Protein AF-A0ABD3ZQG0-F1 (afdb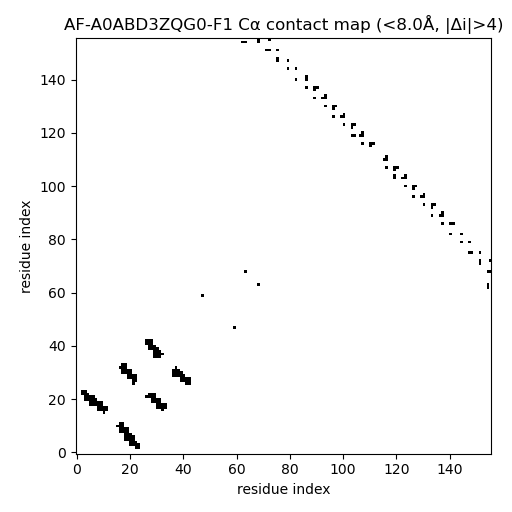_monomer)

Secondary structure (DSSP, 8-state):
----EEEEEEE-TTS-EEEEEEETTTTEEEEEETTEEEEEEEPPSP-----SS--TT-----S--HHHHHHHHHHHHHHHHHHHHHHHHHHHHHHHHHHHHHHHHHHHHH---HHHHHHHHHHHHHHHHHHHHHHHHHHHHHHHHHHHHHHHHTT-

Organism: NCBI:txid135461

Mean predicted aligned error: 15.78 Å

Solvent-accessible surface area (backbone atoms only — not comparable to full-atom values): 9116 Å² total; per-residue (Å²): 142,85,74,59,45,80,75,48,78,43,72,44,99,84,71,47,80,26,38,33,29,41,23,74,92,78,42,32,35,36,36,28,49,94,91,42,78,76,49,78,42,76,50,74,80,79,80,66,85,81,64,98,66,86,64,99,74,74,75,79,84,85,64,77,56,66,69,56,41,52,51,52,49,56,53,49,50,55,49,43,56,52,51,50,52,54,44,51,53,50,51,49,54,45,51,53,43,52,50,51,43,51,53,45,52,52,50,41,73,70,49,84,51,69,72,58,35,54,54,41,50,55,50,42,54,52,47,52,52,55,39,50,56,48,51,52,51,46,52,51,52,55,48,51,46,53,51,50,54,55,58,48,62,75,67,101

Structure (mmCIF, N/CA/C/O backbone):
data_AF-A0ABD3ZQG0-F1
#
_entry.id   AF-A0ABD3ZQG0-F1
#
loop_
_atom_site.group_PDB
_atom_site.id
_atom_site.type_symbol
_atom_site.label_atom_id
_atom_site.label_alt_id
_atom_site.label_comp_id
_atom_site.label_asym_id
_atom_site.label_entity_id
_atom_site.label_seq_id
_atom_site.pdbx_PDB_ins_code
_atom_site.Cartn_x
_atom_site.Cartn_y
_atom_site.Cartn_z
_atom_site.occupancy
_atom_site.B_iso_or_equiv
_atom_site.auth_seq_id
_atom_site.auth_comp_id
_atom_site.auth_asym_id
_atom_site.auth_atom_id
_atom_site.pdbx_PDB_model_num
ATOM 1 N N . MET A 1 1 ? -10.833 -13.344 -50.518 1.00 47.88 1 MET A N 1
ATOM 2 C CA . MET A 1 1 ? -10.038 -13.923 -49.415 1.00 47.88 1 MET A CA 1
ATOM 3 C C . MET A 1 1 ? -8.712 -14.372 -50.013 1.00 47.88 1 MET A C 1
ATOM 5 O O . MET A 1 1 ? -8.650 -15.437 -50.604 1.00 47.88 1 MET A O 1
ATOM 9 N N . GLN A 1 2 ? -7.705 -13.498 -50.002 1.00 52.72 2 GLN A N 1
ATOM 10 C CA . GLN A 1 2 ? -6.383 -13.767 -50.577 1.00 52.72 2 GLN A CA 1
ATOM 11 C C . GLN A 1 2 ? -5.440 -14.072 -49.416 1.00 52.72 2 GLN A C 1
ATOM 13 O O . GLN A 1 2 ? -5.363 -13.285 -48.477 1.00 52.72 2 GLN A O 1
ATOM 18 N N . THR A 1 3 ? -4.826 -15.252 -49.420 1.00 67.31 3 THR A N 1
ATOM 19 C CA . THR A 1 3 ? -4.147 -15.789 -48.233 1.00 67.31 3 THR A CA 1
ATOM 20 C C . THR A 1 3 ? -2.621 -15.825 -48.357 1.00 67.31 3 THR A C 1
ATOM 22 O O . THR A 1 3 ? -1.941 -15.919 -47.338 1.00 67.31 3 THR A O 1
ATOM 25 N N . ALA A 1 4 ? -2.070 -15.684 -49.567 1.00 71.38 4 ALA A N 1
ATOM 26 C CA . ALA A 1 4 ? -0.629 -15.640 -49.818 1.00 71.38 4 ALA A CA 1
ATOM 27 C C . ALA A 1 4 ? -0.218 -14.340 -50.534 1.00 71.38 4 ALA A C 1
ATOM 29 O O . ALA A 1 4 ? -0.904 -13.886 -51.454 1.00 71.38 4 ALA A O 1
ATOM 30 N N . PHE A 1 5 ? 0.900 -13.756 -50.104 1.00 79.44 5 PHE A N 1
ATOM 31 C CA . PHE A 1 5 ? 1.461 -12.503 -50.607 1.00 79.44 5 PHE A CA 1
ATOM 32 C C . PHE A 1 5 ? 2.524 -12.787 -51.659 1.00 79.44 5 PHE A C 1
ATOM 34 O O . PHE A 1 5 ? 3.370 -13.651 -51.460 1.00 79.44 5 PHE A O 1
ATOM 41 N N . TYR A 1 6 ? 2.490 -12.077 -52.780 1.00 80.94 6 TYR A N 1
ATOM 42 C CA . TYR A 1 6 ? 3.527 -12.200 -53.800 1.00 80.94 6 TYR A CA 1
ATOM 43 C C . TYR A 1 6 ? 4.841 -11.584 -53.302 1.00 80.94 6 TYR A C 1
ATOM 45 O O . TYR A 1 6 ? 4.836 -10.458 -52.813 1.00 80.94 6 TYR A O 1
ATOM 53 N N . VAL A 1 7 ? 5.943 -12.323 -53.428 1.00 78.31 7 VAL A N 1
ATOM 54 C CA . VAL A 1 7 ? 7.276 -11.926 -52.933 1.00 78.31 7 VAL A CA 1
ATOM 55 C C . VAL A 1 7 ? 8.194 -11.503 -54.075 1.00 78.31 7 VAL A C 1
ATOM 57 O O . VAL A 1 7 ? 9.040 -10.635 -53.894 1.00 78.31 7 VAL A O 1
ATOM 60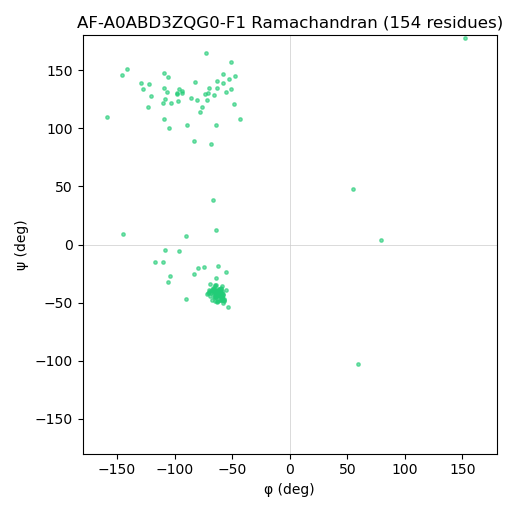 N N . GLY A 1 8 ? 8.040 -12.110 -55.255 1.00 79.38 8 GLY A N 1
ATOM 61 C CA . GLY A 1 8 ? 8.890 -11.833 -56.410 1.00 79.38 8 GLY A CA 1
ATOM 62 C C . GLY A 1 8 ? 9.016 -13.014 -57.367 1.00 79.38 8 GLY A C 1
ATOM 63 O O . GLY A 1 8 ? 8.477 -14.096 -57.122 1.00 79.38 8 GLY A O 1
ATOM 64 N N . ASP A 1 9 ? 9.750 -12.790 -58.455 1.00 80.81 9 ASP A N 1
ATOM 65 C CA . ASP A 1 9 ? 10.086 -13.817 -59.439 1.00 80.81 9 ASP A CA 1
ATOM 66 C C . ASP A 1 9 ? 11.448 -14.444 -59.092 1.00 80.81 9 ASP A C 1
ATOM 68 O O . ASP A 1 9 ? 12.437 -13.744 -58.875 1.00 80.81 9 ASP A O 1
ATOM 72 N N . LEU A 1 10 ? 11.504 -15.773 -59.060 1.00 71.94 10 LEU A N 1
ATOM 73 C CA . LEU A 1 10 ? 12.708 -16.584 -58.903 1.00 71.94 10 LEU A CA 1
ATOM 74 C C . LEU A 1 10 ? 13.008 -17.287 -60.226 1.00 71.94 10 LEU A C 1
ATOM 76 O O . LEU A 1 10 ? 12.121 -17.892 -60.833 1.00 71.94 10 LEU A O 1
ATOM 80 N N . ASN A 1 11 ? 14.267 -17.270 -60.654 1.00 71.75 11 ASN A N 1
ATOM 81 C CA . ASN A 1 11 ? 14.703 -18.119 -61.758 1.00 71.75 11 ASN A CA 1
ATOM 82 C C . ASN A 1 11 ? 14.966 -19.527 -61.220 1.00 71.75 11 ASN A C 1
ATOM 84 O O . ASN A 1 11 ? 15.747 -19.696 -60.285 1.00 71.75 11 ASN A O 1
ATOM 88 N N . ASN A 1 12 ? 14.315 -20.527 -61.804 1.00 68.00 12 ASN A N 1
ATOM 89 C CA . ASN A 1 12 ? 14.609 -21.924 -61.505 1.00 68.00 12 ASN A CA 1
ATOM 90 C C . ASN A 1 12 ? 15.964 -22.330 -62.125 1.00 68.00 12 ASN A C 1
ATOM 92 O O . ASN A 1 12 ? 16.452 -21.661 -63.037 1.00 68.00 12 ASN A O 1
ATOM 96 N N . GLU A 1 13 ? 16.538 -23.456 -61.695 1.00 64.38 13 GLU A N 1
ATOM 97 C CA . GLU A 1 13 ? 17.802 -24.016 -62.215 1.00 64.38 13 GLU A CA 1
ATOM 98 C C . GLU A 1 13 ? 17.774 -24.238 -63.741 1.00 64.38 13 GLU A C 1
ATOM 100 O O . GLU A 1 13 ? 18.803 -24.200 -64.407 1.00 64.38 13 GLU A O 1
ATOM 105 N N . TYR A 1 14 ? 16.572 -24.382 -64.308 1.00 64.88 14 TYR A N 1
ATOM 106 C CA . TYR A 1 14 ? 16.306 -24.531 -65.742 1.00 64.88 14 TYR A CA 1
ATOM 107 C C . TYR A 1 14 ? 16.072 -23.200 -66.489 1.00 64.88 14 TYR A C 1
ATOM 109 O O . TYR A 1 14 ? 15.672 -23.206 -67.649 1.00 64.88 14 TYR A O 1
ATOM 117 N N . GLY A 1 15 ? 16.269 -22.046 -65.839 1.00 61.12 15 GLY A N 1
ATOM 118 C CA . GLY A 1 15 ? 16.148 -20.715 -66.454 1.00 61.12 15 GLY A CA 1
ATOM 119 C C . GLY A 1 15 ? 14.717 -20.185 -66.626 1.00 61.12 15 GLY A C 1
ATOM 120 O O . GLY A 1 15 ? 14.529 -19.097 -67.169 1.00 61.12 15 GLY A O 1
ATOM 121 N N . HIS A 1 16 ? 13.700 -20.910 -66.153 1.00 71.19 16 HIS A N 1
ATOM 122 C CA . HIS A 1 16 ? 12.307 -20.456 -66.179 1.00 71.19 16 HIS A CA 1
ATOM 123 C C . HIS A 1 16 ? 11.983 -19.530 -65.000 1.00 71.19 16 HIS A C 1
ATOM 125 O O . HIS A 1 16 ? 12.405 -19.778 -63.868 1.00 71.19 16 HIS A O 1
ATOM 131 N N . ARG A 1 17 ? 11.198 -18.478 -65.266 1.00 70.44 17 ARG A N 1
ATOM 132 C CA . ARG A 1 17 ? 10.699 -17.555 -64.238 1.00 70.44 17 ARG A CA 1
ATOM 133 C C . ARG A 1 17 ? 9.534 -18.187 -63.486 1.00 70.44 17 ARG A C 1
ATOM 135 O O . ARG A 1 17 ? 8.466 -18.393 -64.052 1.00 70.44 17 ARG A O 1
ATOM 142 N N . THR A 1 18 ? 9.745 -18.447 -62.206 1.00 79.38 18 THR A N 1
ATOM 143 C CA . THR A 1 18 ? 8.737 -18.943 -61.266 1.00 79.38 18 THR A CA 1
ATOM 144 C C . THR A 1 18 ? 8.366 -17.844 -60.279 1.00 79.38 18 THR A C 1
ATOM 146 O O . THR A 1 18 ? 9.196 -17.012 -59.934 1.00 79.38 18 THR A O 1
ATOM 149 N N . LYS A 1 19 ? 7.120 -17.821 -59.814 1.00 82.25 19 LYS A N 1
ATOM 150 C CA . LYS A 1 19 ? 6.609 -16.809 -58.884 1.00 82.25 19 LYS A CA 1
ATOM 151 C C . LYS A 1 19 ? 6.649 -17.329 -57.457 1.00 82.25 19 LYS A C 1
ATOM 153 O O . LYS A 1 19 ? 6.133 -18.410 -57.186 1.00 82.25 19 LYS A O 1
ATOM 158 N N . ALA A 1 20 ? 7.197 -16.551 -56.533 1.00 81.38 20 ALA A N 1
ATOM 159 C CA . ALA A 1 20 ? 7.169 -16.858 -55.110 1.00 81.38 20 ALA A CA 1
ATOM 160 C C . ALA A 1 20 ? 5.977 -16.187 -54.420 1.00 81.38 20 ALA A C 1
ATOM 162 O O . ALA A 1 20 ? 5.755 -14.982 -54.561 1.00 81.38 20 ALA A O 1
ATOM 163 N N . PHE A 1 21 ? 5.247 -16.966 -53.626 1.00 80.38 21 PHE A N 1
ATOM 164 C CA . PHE A 1 21 ? 4.164 -16.491 -52.774 1.00 80.38 21 PHE A CA 1
ATOM 165 C C . PHE A 1 21 ? 4.352 -16.960 -51.332 1.00 80.38 21 PHE A C 1
ATOM 167 O O . PHE A 1 21 ? 4.587 -18.135 -51.075 1.00 80.38 21 PHE A O 1
ATOM 174 N N . ASP A 1 22 ? 4.174 -16.056 -50.381 1.00 80.81 22 ASP A N 1
ATOM 175 C CA . ASP A 1 22 ? 4.391 -16.278 -48.959 1.00 80.81 22 ASP A CA 1
ATOM 176 C C . ASP A 1 22 ? 3.058 -16.284 -48.208 1.00 80.81 22 ASP A C 1
ATOM 178 O O . ASP A 1 22 ? 2.298 -15.316 -48.230 1.00 80.81 22 ASP A O 1
ATOM 182 N N . HIS A 1 23 ? 2.755 -17.386 -47.520 1.00 81.38 23 HIS A N 1
ATOM 183 C CA . HIS A 1 23 ? 1.544 -17.520 -46.714 1.00 81.38 23 HIS A CA 1
ATOM 184 C C . HIS A 1 23 ? 1.885 -17.414 -45.222 1.00 81.38 23 HIS A C 1
ATOM 186 O O . HIS A 1 23 ? 2.327 -18.374 -44.584 1.00 81.38 23 HIS A O 1
ATOM 192 N N . ILE A 1 24 ? 1.647 -16.228 -44.656 1.00 75.00 24 ILE A N 1
ATOM 193 C CA . ILE A 1 24 ? 2.078 -15.849 -43.299 1.00 75.00 24 ILE A CA 1
ATOM 194 C C . ILE A 1 24 ? 1.469 -16.768 -42.229 1.00 75.00 24 ILE A C 1
ATOM 196 O O . ILE A 1 24 ? 2.163 -17.205 -41.314 1.00 75.00 24 ILE A O 1
ATOM 200 N N . LYS A 1 25 ? 0.183 -17.126 -42.358 1.00 75.50 25 LYS A N 1
ATOM 201 C CA . LYS A 1 25 ? -0.536 -17.908 -41.335 1.00 75.50 25 LYS A CA 1
ATOM 202 C C . LYS A 1 25 ? -0.044 -19.356 -41.220 1.00 75.50 25 LYS A C 1
ATOM 204 O O . LYS A 1 25 ? -0.049 -19.910 -40.128 1.00 75.50 25 LYS A O 1
ATOM 209 N N . SER A 1 26 ? 0.373 -19.965 -42.329 1.00 73.88 26 SER A N 1
ATOM 210 C CA . SER A 1 26 ? 0.924 -21.334 -42.344 1.00 73.88 26 SER A CA 1
ATOM 211 C C . SER A 1 26 ? 2.449 -21.355 -42.295 1.00 73.88 26 SER A C 1
ATOM 213 O O . SER A 1 26 ? 3.020 -22.433 -42.169 1.00 73.88 26 SER A O 1
ATOM 215 N N . ARG A 1 27 ? 3.103 -20.186 -42.368 1.00 72.25 27 ARG A N 1
ATOM 216 C CA . ARG A 1 27 ? 4.564 -20.033 -42.398 1.00 72.25 27 ARG A CA 1
ATOM 217 C C . ARG A 1 27 ? 5.195 -20.857 -43.524 1.00 72.25 27 ARG A C 1
ATOM 219 O O . ARG A 1 27 ? 6.155 -21.596 -43.312 1.00 72.25 27 ARG A O 1
ATOM 226 N N . THR A 1 28 ? 4.630 -20.754 -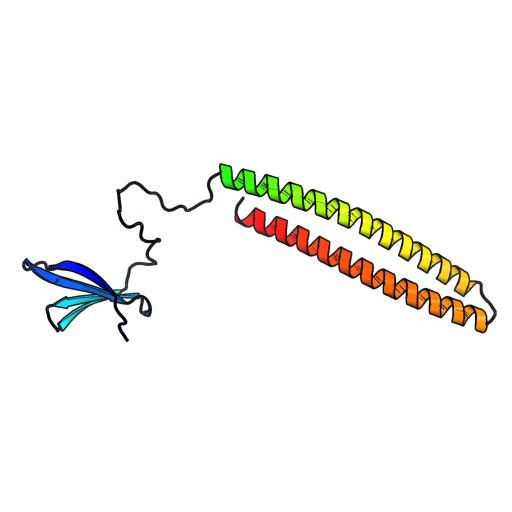44.726 1.00 78.50 28 THR A N 1
ATOM 227 C CA . THR A 1 28 ? 5.097 -21.494 -45.908 1.00 78.50 28 THR A CA 1
ATOM 228 C C . THR A 1 28 ? 5.314 -20.571 -47.097 1.00 78.50 28 THR A C 1
ATOM 230 O O . THR A 1 28 ? 4.473 -19.713 -47.371 1.00 78.50 28 THR A O 1
ATOM 233 N N . ARG A 1 29 ? 6.401 -20.808 -47.834 1.00 81.88 29 ARG A N 1
ATOM 234 C CA . ARG A 1 29 ? 6.679 -20.210 -49.142 1.00 81.88 29 ARG A CA 1
ATOM 235 C C . ARG A 1 29 ? 6.289 -21.187 -50.245 1.00 81.88 29 ARG A C 1
ATOM 237 O O . ARG A 1 29 ? 6.685 -22.349 -50.214 1.00 81.88 29 ARG A O 1
ATOM 244 N N . LEU A 1 30 ? 5.522 -20.70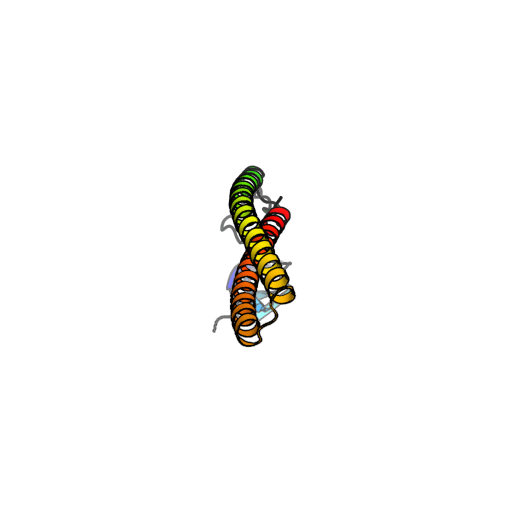7 -51.210 1.00 83.31 30 LEU A N 1
ATOM 245 C CA . LEU A 1 30 ? 5.025 -21.430 -52.372 1.00 83.31 30 LEU A CA 1
ATOM 246 C C . LEU A 1 30 ? 5.766 -20.924 -53.609 1.00 83.31 30 LEU A C 1
ATOM 248 O O . LEU A 1 30 ? 5.744 -19.726 -53.886 1.00 83.31 30 LEU A O 1
ATOM 252 N N . ILE A 1 31 ? 6.389 -21.821 -54.367 1.00 82.69 31 ILE A N 1
ATOM 253 C CA . ILE A 1 31 ? 6.898 -21.516 -55.706 1.00 82.69 31 ILE A CA 1
ATOM 254 C C . ILE A 1 31 ? 5.857 -21.985 -56.713 1.00 82.69 31 ILE A C 1
ATOM 256 O O . ILE A 1 31 ? 5.452 -23.147 -56.709 1.00 82.69 31 ILE A O 1
ATOM 260 N N . VAL A 1 32 ? 5.403 -21.070 -57.559 1.00 81.12 32 VAL A N 1
ATOM 261 C CA . VAL A 1 32 ? 4.320 -21.280 -58.517 1.00 81.12 32 VAL A CA 1
ATOM 262 C C . VAL A 1 32 ? 4.844 -21.041 -59.926 1.00 81.12 32 VAL A C 1
ATOM 264 O O . VAL A 1 32 ? 5.402 -19.986 -60.218 1.00 81.12 32 VAL A O 1
ATOM 267 N N . ASP A 1 33 ? 4.626 -22.006 -60.809 1.00 77.88 33 ASP A N 1
ATOM 268 C CA . ASP A 1 33 ? 4.877 -21.879 -62.241 1.00 77.88 33 ASP A CA 1
ATOM 269 C C . ASP A 1 33 ? 3.531 -21.817 -62.977 1.00 77.88 33 ASP A C 1
ATOM 271 O O . ASP A 1 33 ? 2.755 -22.780 -63.011 1.00 77.88 33 ASP A O 1
ATOM 275 N N . GLY A 1 34 ? 3.192 -20.628 -63.480 1.00 74.25 34 GLY A N 1
ATOM 276 C CA . GLY A 1 34 ? 1.882 -20.334 -64.061 1.00 74.25 34 GLY A CA 1
ATOM 277 C C . GLY A 1 34 ? 0.730 -20.548 -63.071 1.00 74.25 34 GLY A C 1
ATOM 278 O O . GLY A 1 34 ? 0.470 -19.700 -62.220 1.00 74.25 34 GLY A O 1
ATOM 279 N N . ILE A 1 35 ? 0.019 -21.671 -63.217 1.00 73.44 35 ILE A N 1
ATOM 280 C CA . ILE A 1 35 ? -1.164 -22.054 -62.414 1.00 73.44 35 ILE A CA 1
ATOM 281 C C . ILE A 1 35 ? -0.830 -23.215 -61.449 1.00 73.44 35 ILE A C 1
ATOM 283 O O . ILE A 1 35 ? -1.661 -23.623 -60.641 1.00 73.44 35 ILE A O 1
ATOM 287 N N . ARG A 1 36 ? 0.387 -23.776 -61.508 1.00 72.88 36 ARG A N 1
ATOM 288 C CA . ARG A 1 36 ? 0.782 -24.958 -60.727 1.00 72.88 36 ARG A CA 1
ATOM 289 C C . ARG A 1 36 ? 1.721 -24.573 -59.589 1.00 72.88 36 ARG A C 1
ATOM 291 O O . ARG A 1 36 ? 2.717 -23.894 -59.810 1.00 72.88 36 ARG A O 1
ATOM 298 N N . VAL A 1 37 ? 1.433 -25.048 -58.379 1.00 73.94 37 VAL A N 1
ATOM 299 C CA . VAL A 1 37 ? 2.381 -24.985 -57.255 1.00 73.94 37 VAL A CA 1
ATOM 300 C C . VAL A 1 37 ? 3.434 -26.070 -57.475 1.00 73.94 37 VAL A C 1
ATOM 302 O O . VAL A 1 37 ? 3.092 -27.248 -57.543 1.00 73.94 37 VAL A O 1
ATOM 305 N N . VAL A 1 38 ? 4.695 -25.670 -57.624 1.00 70.69 38 VAL A N 1
ATOM 306 C CA . VAL A 1 38 ? 5.822 -26.560 -57.942 1.00 70.69 38 VAL A CA 1
ATOM 307 C C . VAL A 1 38 ? 6.470 -27.081 -56.665 1.00 70.69 38 VAL A C 1
ATOM 309 O O . VAL A 1 38 ? 6.690 -28.281 -56.529 1.00 70.69 38 VAL A O 1
ATOM 312 N N . THR A 1 39 ? 6.736 -26.196 -55.706 1.00 71.44 39 THR A N 1
ATOM 313 C CA . THR A 1 39 ? 7.390 -26.551 -54.441 1.00 71.44 39 THR A CA 1
ATOM 314 C C . THR A 1 39 ? 6.865 -25.707 -53.285 1.00 71.44 39 THR A C 1
ATOM 316 O O . THR A 1 39 ? 6.513 -24.537 -53.447 1.00 71.44 39 THR A O 1
ATOM 319 N N . VAL A 1 40 ? 6.800 -26.319 -52.098 1.00 76.62 40 VAL A N 1
ATOM 320 C CA . VAL A 1 40 ? 6.386 -25.671 -50.848 1.00 76.62 40 VAL A CA 1
ATOM 321 C C . VAL A 1 40 ? 7.505 -25.818 -49.830 1.00 76.62 40 VAL A C 1
ATOM 323 O O . VAL A 1 40 ? 7.848 -26.932 -49.439 1.00 76.62 40 VAL A O 1
ATOM 326 N N . TYR A 1 41 ? 8.055 -24.695 -49.384 1.00 74.69 41 TYR A N 1
ATOM 327 C CA . TYR A 1 41 ? 9.076 -24.650 -48.345 1.00 74.69 41 TYR A CA 1
ATOM 328 C C . TYR A 1 41 ? 8.470 -24.146 -47.040 1.00 74.69 41 TYR A C 1
ATOM 330 O O . TYR A 1 41 ? 7.628 -23.243 -47.031 1.00 74.69 41 TYR A O 1
ATOM 338 N N . LYS A 1 42 ? 8.931 -24.694 -45.914 1.00 72.12 42 LYS A N 1
ATOM 339 C CA . LYS A 1 42 ? 8.715 -24.054 -44.615 1.00 72.12 42 LYS A CA 1
ATOM 340 C C . LYS A 1 42 ? 9.490 -22.735 -44.623 1.00 72.12 42 LYS A C 1
ATOM 342 O O . LYS A 1 42 ? 10.665 -22.724 -44.984 1.00 72.12 42 LYS A O 1
ATOM 347 N N . MET A 1 43 ? 8.834 -21.631 -44.274 1.00 67.12 43 MET A N 1
ATOM 348 C CA . MET A 1 43 ? 9.531 -20.359 -44.089 1.00 67.12 43 MET A CA 1
ATOM 349 C C . MET A 1 43 ? 10.603 -20.532 -43.013 1.00 67.12 43 MET A C 1
ATOM 351 O O . MET A 1 43 ? 10.350 -21.182 -41.996 1.00 67.12 43 MET A O 1
ATOM 355 N N . ALA A 1 44 ? 11.780 -19.949 -43.238 1.00 59.59 44 ALA A N 1
ATOM 356 C CA . ALA A 1 44 ? 12.760 -19.785 -42.173 1.00 59.59 44 ALA A CA 1
ATOM 357 C C . ALA A 1 44 ? 12.131 -18.964 -41.026 1.00 59.59 44 ALA A C 1
ATOM 359 O O . ALA A 1 44 ? 11.250 -18.132 -41.270 1.00 59.59 44 ALA A O 1
ATOM 360 N N . ASP A 1 45 ? 12.528 -19.262 -39.787 1.00 52.78 45 ASP A N 1
ATOM 361 C CA . ASP A 1 45 ? 12.023 -18.646 -38.550 1.00 52.78 45 ASP A CA 1
ATOM 362 C C . ASP A 1 45 ? 12.049 -17.099 -38.590 1.00 52.78 45 ASP A C 1
ATOM 364 O O . ASP A 1 45 ? 12.736 -16.513 -39.425 1.00 52.78 45 ASP A O 1
ATOM 368 N N . PRO A 1 46 ? 11.210 -16.437 -37.763 1.00 52.12 46 PRO A N 1
ATOM 369 C CA . PRO A 1 46 ? 10.371 -15.312 -38.166 1.00 52.12 46 PRO A CA 1
ATOM 370 C C . PRO A 1 46 ? 11.138 -14.205 -38.887 1.00 52.12 46 PRO A C 1
ATOM 372 O O . PRO A 1 46 ? 12.170 -13.744 -38.406 1.00 52.12 46 PRO A O 1
ATOM 375 N N . LEU A 1 47 ? 10.549 -13.744 -39.996 1.00 50.81 47 LEU A N 1
ATOM 376 C CA . LEU A 1 47 ? 10.914 -12.511 -40.686 1.00 50.81 47 LEU A CA 1
ATOM 377 C C . LEU A 1 47 ? 11.141 -11.412 -39.641 1.00 50.81 47 LEU A C 1
ATOM 379 O O . LEU A 1 47 ? 10.191 -10.939 -39.012 1.00 50.81 47 LEU A O 1
ATOM 383 N N . ALA A 1 48 ? 12.408 -11.035 -39.454 1.00 50.25 48 ALA A N 1
ATOM 384 C CA . ALA A 1 48 ? 12.756 -9.748 -38.878 1.00 50.25 48 ALA A CA 1
ATOM 385 C C . ALA A 1 48 ? 11.924 -8.671 -39.600 1.00 50.25 48 ALA A C 1
ATOM 387 O O . ALA A 1 48 ? 11.626 -8.853 -40.787 1.00 50.25 48 ALA A O 1
ATOM 388 N N . PRO A 1 49 ? 11.488 -7.603 -38.905 1.00 46.66 49 PRO A N 1
ATOM 389 C CA . PRO A 1 49 ? 10.687 -6.556 -39.526 1.00 46.66 49 PRO A CA 1
ATOM 390 C C . PRO A 1 49 ? 11.363 -6.128 -40.829 1.00 46.66 49 PRO A C 1
ATOM 392 O O . PRO A 1 49 ? 12.543 -5.789 -40.840 1.00 46.66 49 PRO A O 1
ATOM 395 N N . VAL A 1 50 ? 10.623 -6.268 -41.928 1.00 44.78 50 VAL A N 1
ATOM 396 C CA . VAL A 1 50 ? 11.094 -5.966 -43.276 1.00 44.78 50 VAL A CA 1
ATOM 397 C C . VAL A 1 50 ? 11.381 -4.469 -43.319 1.00 44.78 50 VAL A C 1
ATOM 399 O O . VAL A 1 50 ? 10.458 -3.661 -43.361 1.00 44.78 50 VAL A O 1
ATOM 402 N N . GLU A 1 51 ? 12.658 -4.096 -43.252 1.00 44.19 51 GLU A N 1
ATOM 403 C CA . GLU A 1 51 ? 13.105 -2.816 -43.787 1.00 44.19 51 GLU A CA 1
ATOM 404 C C . GLU A 1 51 ? 13.060 -2.935 -45.315 1.00 44.19 51 GLU A C 1
ATOM 406 O O . GLU A 1 51 ? 13.658 -3.846 -45.889 1.00 44.19 51 GLU A O 1
ATOM 411 N N . ASP A 1 52 ? 12.344 -2.025 -45.977 1.00 44.25 52 ASP A N 1
ATOM 412 C CA . ASP A 1 52 ? 12.101 -2.006 -47.429 1.00 44.25 52 ASP A CA 1
ATOM 413 C C . ASP A 1 52 ? 13.370 -1.808 -48.298 1.00 44.25 52 ASP A C 1
ATOM 415 O O . ASP A 1 52 ? 13.260 -1.568 -49.496 1.00 44.25 52 ASP A O 1
ATOM 419 N N . ASN A 1 53 ? 14.583 -1.927 -47.743 1.00 45.16 53 ASN A N 1
ATOM 420 C CA . ASN A 1 53 ? 15.852 -1.990 -48.479 1.00 45.16 53 ASN A CA 1
ATOM 421 C C . ASN A 1 53 ? 16.955 -2.644 -47.619 1.00 45.16 53 ASN A C 1
ATOM 423 O O . ASN A 1 53 ? 17.451 -2.005 -46.690 1.00 45.16 53 ASN A O 1
ATOM 427 N N . PRO A 1 54 ? 17.417 -3.873 -47.921 1.00 43.81 54 PRO A N 1
ATOM 428 C CA . PRO A 1 54 ? 18.503 -4.495 -47.181 1.00 43.81 54 PRO A CA 1
ATOM 429 C C . PRO A 1 54 ? 19.846 -4.004 -47.733 1.00 43.81 54 PRO A C 1
ATOM 431 O O . PRO A 1 54 ? 20.440 -4.618 -48.618 1.00 43.81 54 PRO A O 1
ATOM 434 N N . THR A 1 55 ? 20.367 -2.899 -47.205 1.00 43.53 55 THR A N 1
ATOM 435 C CA . THR A 1 55 ? 21.824 -2.709 -47.188 1.00 43.53 55 THR A C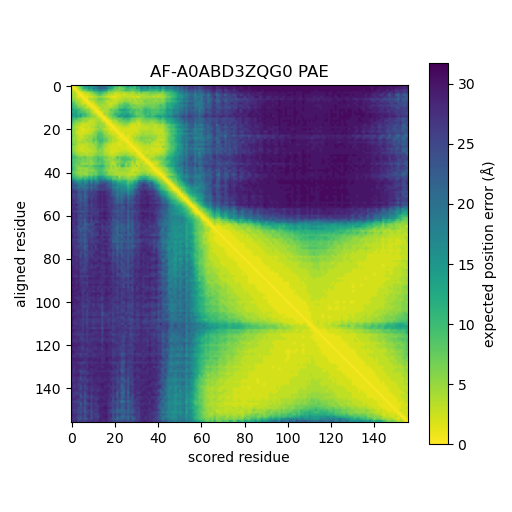A 1
ATOM 436 C C . THR A 1 55 ? 22.404 -3.633 -46.121 1.00 43.53 55 THR A C 1
ATOM 438 O O . THR A 1 55 ? 21.915 -3.667 -44.997 1.00 43.53 55 THR A O 1
ATOM 441 N N . ALA A 1 56 ? 23.421 -4.415 -46.486 1.00 48.62 56 ALA A N 1
ATOM 442 C CA . ALA A 1 56 ? 24.007 -5.524 -45.726 1.00 48.62 56 ALA A CA 1
ATOM 443 C C . ALA A 1 56 ? 24.744 -5.130 -44.420 1.00 48.62 56 ALA A C 1
ATOM 445 O O . ALA A 1 56 ? 25.786 -5.695 -44.097 1.00 48.62 56 ALA A O 1
ATOM 446 N N . SER A 1 57 ? 24.239 -4.158 -43.664 1.00 45.81 57 SER A N 1
ATOM 447 C CA . SER A 1 57 ? 24.911 -3.616 -42.483 1.00 45.81 57 SER A CA 1
ATOM 448 C C . SER A 1 57 ? 23.985 -3.201 -41.341 1.00 45.81 57 SER A C 1
ATOM 450 O O . SER A 1 57 ? 24.483 -2.588 -40.402 1.00 45.81 57 SER A O 1
ATOM 452 N N . THR A 1 58 ? 22.680 -3.496 -41.371 1.00 51.00 58 THR A N 1
ATOM 453 C CA . THR A 1 58 ? 21.810 -3.206 -40.218 1.00 51.00 58 THR A CA 1
ATOM 454 C C . THR A 1 58 ? 21.816 -4.408 -39.264 1.00 51.00 58 THR A C 1
ATOM 456 O O . THR A 1 58 ? 21.193 -5.428 -39.572 1.00 51.00 58 THR A O 1
ATOM 459 N N . PRO A 1 59 ? 22.546 -4.366 -38.130 1.00 54.88 59 PRO A N 1
ATOM 460 C CA . PRO A 1 59 ? 22.469 -5.433 -37.146 1.00 54.88 59 PRO A CA 1
ATOM 461 C C . PRO A 1 59 ? 21.041 -5.490 -36.582 1.00 54.88 59 PRO A C 1
ATOM 463 O O . PRO A 1 59 ? 20.437 -4.439 -36.348 1.00 54.88 59 PRO A O 1
ATOM 466 N N . PRO A 1 60 ? 20.480 -6.690 -36.344 1.00 54.75 60 PRO A N 1
ATOM 467 C CA . PRO A 1 60 ? 19.229 -6.802 -35.608 1.00 54.75 60 PRO A CA 1
ATOM 468 C C . PRO A 1 60 ? 19.400 -6.097 -34.261 1.00 54.75 60 PRO A C 1
ATOM 470 O O . PRO A 1 60 ? 20.394 -6.320 -33.569 1.00 54.75 60 PRO A O 1
ATOM 473 N N . ILE A 1 61 ? 18.450 -5.237 -33.891 1.00 57.28 61 ILE A N 1
ATOM 474 C CA . ILE A 1 61 ? 18.430 -4.598 -32.572 1.00 57.28 61 ILE A CA 1
ATOM 475 C C . ILE A 1 61 ? 18.130 -5.700 -31.548 1.00 57.28 61 ILE A C 1
ATOM 477 O O . ILE A 1 61 ? 16.977 -5.975 -31.229 1.00 57.28 61 ILE A O 1
ATOM 481 N N . THR A 1 62 ? 19.166 -6.396 -31.085 1.00 61.88 62 THR A N 1
ATOM 482 C CA . THR A 1 62 ? 19.056 -7.435 -30.054 1.00 61.88 62 THR A CA 1
ATOM 483 C C . THR A 1 62 ? 18.964 -6.834 -28.656 1.00 61.88 62 THR A C 1
ATOM 485 O O . THR A 1 62 ? 18.464 -7.488 -27.747 1.00 61.88 62 THR A O 1
ATOM 488 N N . GLU A 1 63 ? 19.400 -5.583 -28.487 1.00 68.06 63 GLU A N 1
ATOM 489 C CA . GLU A 1 63 ? 19.381 -4.865 -27.216 1.00 68.06 63 GLU A CA 1
ATOM 490 C C . GLU A 1 63 ? 19.011 -3.391 -27.385 1.00 68.06 63 GLU A C 1
ATOM 492 O O . GLU A 1 63 ? 19.296 -2.764 -28.407 1.00 68.06 63 GLU A O 1
ATOM 497 N N . LEU A 1 64 ? 18.394 -2.824 -26.344 1.00 76.00 64 LEU A N 1
ATOM 498 C CA . LEU A 1 64 ? 18.123 -1.393 -26.274 1.00 76.00 64 LEU A CA 1
ATOM 499 C C . LEU A 1 64 ? 19.456 -0.611 -26.257 1.00 76.00 64 LEU A C 1
ATOM 501 O O . LEU A 1 64 ? 20.336 -0.965 -25.470 1.00 76.00 64 LEU A O 1
ATOM 505 N N . PRO A 1 65 ? 19.603 0.474 -27.040 1.00 85.06 65 PRO A N 1
ATOM 506 C CA . PRO A 1 65 ? 20.758 1.363 -26.952 1.00 85.06 65 PRO A CA 1
ATOM 507 C C . PRO A 1 65 ? 21.011 1.855 -25.521 1.00 85.06 65 PRO A C 1
ATOM 509 O O . PRO A 1 65 ? 20.067 2.189 -24.797 1.00 85.06 65 PRO A O 1
ATOM 512 N N . ASP A 1 66 ? 22.282 1.969 -25.131 1.00 84.06 66 ASP A N 1
ATOM 513 C CA . ASP A 1 66 ? 22.672 2.368 -23.771 1.00 84.06 66 ASP A CA 1
ATOM 514 C C . ASP A 1 66 ? 22.116 3.741 -23.373 1.00 84.06 66 ASP A C 1
ATOM 516 O O . ASP A 1 66 ? 21.681 3.941 -22.237 1.00 84.06 66 ASP A O 1
ATOM 520 N N . GLU A 1 67 ? 22.030 4.679 -24.318 1.00 85.50 67 GLU A N 1
ATOM 521 C CA . GLU A 1 67 ? 21.394 5.980 -24.096 1.00 85.50 67 GLU A CA 1
ATOM 522 C C . GLU A 1 67 ? 19.935 5.822 -23.645 1.00 85.50 67 GLU A C 1
ATOM 524 O O . GLU A 1 67 ? 19.516 6.436 -22.662 1.00 85.50 67 GLU A O 1
ATOM 529 N N . LEU A 1 68 ? 19.174 4.926 -24.280 1.00 86.12 68 LEU A N 1
ATOM 530 C CA . LEU A 1 68 ? 17.790 4.653 -23.901 1.00 86.12 68 LEU A CA 1
ATOM 531 C C . LEU A 1 68 ? 17.703 3.917 -22.561 1.00 86.12 68 LEU A C 1
ATOM 533 O O . LEU A 1 68 ? 16.864 4.288 -21.739 1.00 86.12 68 LEU A O 1
ATOM 537 N N . LYS A 1 69 ? 18.599 2.959 -22.283 1.00 86.88 69 LYS A N 1
ATOM 538 C CA . LYS A 1 69 ? 18.685 2.295 -20.966 1.00 86.88 69 LYS A CA 1
ATOM 539 C C . LYS A 1 69 ? 18.925 3.318 -19.847 1.00 86.88 69 LYS A C 1
ATOM 541 O O . LYS A 1 69 ? 18.277 3.264 -18.799 1.00 86.88 69 LYS A O 1
ATOM 546 N N . THR A 1 70 ? 19.812 4.295 -20.062 1.00 87.94 70 THR A N 1
ATOM 547 C CA . THR A 1 70 ? 20.093 5.342 -19.061 1.00 87.94 70 THR A CA 1
ATOM 548 C C . THR A 1 70 ? 18.925 6.306 -18.865 1.00 87.94 70 THR A C 1
ATOM 550 O O . THR A 1 70 ? 18.629 6.680 -17.728 1.00 87.94 70 THR A O 1
ATOM 553 N N . VAL A 1 71 ? 18.228 6.697 -19.936 1.00 89.88 71 VAL A N 1
ATOM 554 C CA . VAL A 1 71 ? 17.026 7.538 -19.838 1.00 89.88 71 VAL A CA 1
ATOM 555 C C . VAL A 1 71 ? 15.917 6.801 -19.089 1.00 89.88 71 VAL A C 1
ATOM 557 O O . VAL A 1 71 ? 15.280 7.392 -18.213 1.00 89.88 71 VAL A O 1
ATOM 560 N N . LEU A 1 72 ? 15.728 5.512 -19.385 1.00 89.25 72 LEU A N 1
ATOM 561 C CA . LEU A 1 72 ? 14.733 4.655 -18.747 1.00 89.25 72 LEU A CA 1
ATOM 562 C C . LEU A 1 72 ? 14.995 4.552 -17.237 1.00 89.25 72 LEU A C 1
ATOM 564 O O . LEU A 1 72 ? 14.089 4.856 -16.461 1.00 89.25 72 LEU A O 1
ATOM 568 N N . LYS A 1 73 ? 16.246 4.289 -16.827 1.00 91.00 73 LYS A N 1
ATOM 569 C CA . LYS A 1 73 ? 16.687 4.339 -15.417 1.00 91.00 73 LYS A CA 1
ATOM 570 C C . LYS A 1 73 ? 16.372 5.672 -14.741 1.00 91.00 73 LYS A C 1
ATOM 572 O O . LYS A 1 73 ? 15.715 5.721 -13.709 1.00 91.00 73 LYS A O 1
ATOM 577 N N . ARG A 1 74 ? 16.794 6.793 -15.332 1.00 91.94 74 ARG A N 1
ATOM 578 C CA . ARG A 1 74 ? 16.594 8.118 -14.713 1.00 91.94 74 ARG A CA 1
ATOM 579 C C . ARG A 1 74 ? 15.114 8.440 -14.511 1.00 91.94 74 ARG A C 1
ATOM 581 O O . ARG A 1 74 ? 14.735 9.031 -13.500 1.00 91.94 74 ARG A O 1
ATOM 588 N N . LYS A 1 75 ? 14.270 8.082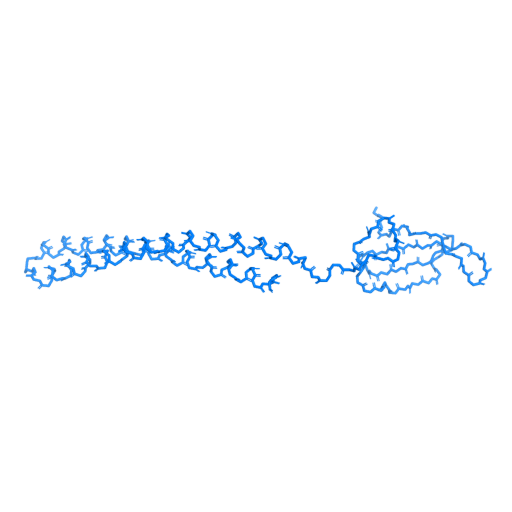 -15.483 1.00 92.81 75 LYS A N 1
ATOM 589 C CA . LYS A 1 75 ? 12.821 8.301 -15.402 1.00 92.81 75 LYS A CA 1
ATOM 590 C C . LYS A 1 75 ? 12.169 7.376 -14.379 1.00 92.81 75 LYS A C 1
ATOM 592 O O . LYS A 1 75 ? 11.325 7.854 -13.621 1.00 92.81 75 LYS A O 1
ATOM 597 N N . SER A 1 76 ? 12.568 6.105 -14.320 1.00 92.19 76 SER A N 1
ATOM 598 C CA . SER A 1 76 ? 12.063 5.185 -13.302 1.00 92.19 76 SER A CA 1
ATOM 599 C C . SER A 1 76 ? 12.458 5.620 -11.901 1.00 92.19 76 SER A C 1
ATOM 601 O O . SER A 1 76 ? 11.593 5.679 -11.035 1.00 92.19 76 SER A O 1
ATOM 603 N N . ASP A 1 77 ? 13.709 6.026 -11.691 1.00 92.94 77 ASP A N 1
ATOM 604 C CA . ASP A 1 77 ? 14.198 6.469 -10.383 1.00 92.94 77 ASP A CA 1
ATOM 605 C C . ASP A 1 77 ? 13.418 7.693 -9.893 1.00 92.94 77 ASP A C 1
ATOM 607 O O . ASP A 1 77 ? 12.986 7.748 -8.741 1.00 92.94 77 ASP A O 1
ATOM 611 N N . ALA A 1 78 ? 13.149 8.656 -10.781 1.00 94.88 78 ALA A N 1
ATOM 612 C CA . ALA A 1 78 ? 12.334 9.822 -10.449 1.00 94.88 78 ALA A CA 1
ATOM 613 C C . ALA A 1 78 ? 10.903 9.436 -10.023 1.00 94.88 78 ALA A C 1
ATOM 615 O O . ALA A 1 78 ? 10.359 10.009 -9.073 1.00 94.88 78 ALA A O 1
ATOM 616 N N . LEU A 1 79 ? 10.296 8.452 -10.698 1.00 94.00 79 LEU A N 1
ATOM 617 C CA . LEU A 1 79 ? 8.979 7.927 -10.333 1.00 94.00 79 LEU A CA 1
ATOM 618 C C . LEU A 1 79 ? 9.021 7.189 -8.993 1.00 94.00 79 LEU A C 1
ATOM 620 O O . LEU A 1 79 ? 8.198 7.478 -8.124 1.00 94.00 79 LEU A O 1
ATOM 624 N N . VAL A 1 80 ? 9.994 6.300 -8.794 1.00 94.62 80 VAL A N 1
ATOM 625 C CA . VAL A 1 80 ? 10.178 5.535 -7.553 1.00 94.62 80 VAL A CA 1
ATOM 626 C C . VAL A 1 80 ? 10.388 6.476 -6.367 1.00 94.62 80 VAL A C 1
ATOM 628 O O . VAL A 1 80 ? 9.723 6.330 -5.344 1.00 94.62 80 VAL A O 1
ATOM 631 N N . VAL A 1 81 ? 11.219 7.514 -6.503 1.00 96.12 81 VAL A N 1
ATOM 632 C CA . VAL A 1 81 ? 11.425 8.528 -5.453 1.00 96.12 81 VAL A CA 1
ATOM 633 C C . VAL A 1 81 ? 10.120 9.240 -5.100 1.00 96.12 81 VAL A C 1
ATOM 635 O O . VAL A 1 81 ? 9.824 9.425 -3.916 1.00 96.12 81 VAL A O 1
ATOM 638 N N . ARG A 1 82 ? 9.314 9.630 -6.095 1.00 94.94 82 ARG A N 1
ATOM 639 C CA . ARG A 1 82 ? 8.009 10.260 -5.847 1.00 94.94 82 ARG A CA 1
ATOM 640 C C . ARG A 1 82 ? 7.067 9.313 -5.102 1.00 94.94 82 ARG A C 1
ATOM 642 O O . ARG A 1 82 ? 6.505 9.709 -4.082 1.00 94.94 82 ARG A O 1
ATOM 649 N N . ARG A 1 83 ? 6.938 8.068 -5.563 1.00 94.50 83 ARG A N 1
ATOM 650 C CA . ARG A 1 83 ? 6.074 7.064 -4.926 1.00 94.50 83 ARG A CA 1
ATOM 651 C C . ARG A 1 83 ? 6.540 6.701 -3.519 1.00 94.50 83 ARG A C 1
ATOM 653 O O . ARG A 1 83 ? 5.712 6.548 -2.632 1.00 94.50 83 ARG A O 1
ATOM 660 N N . ASN A 1 84 ? 7.846 6.675 -3.264 1.00 94.75 84 ASN A N 1
ATOM 661 C CA . ASN A 1 84 ? 8.396 6.472 -1.922 1.00 94.75 84 ASN A CA 1
ATOM 662 C C . ASN A 1 84 ? 8.054 7.617 -0.957 1.00 94.75 84 ASN A C 1
ATOM 664 O O . ASN A 1 84 ? 7.816 7.375 0.227 1.00 94.75 84 ASN A O 1
ATOM 668 N N . ARG A 1 85 ? 7.983 8.867 -1.437 1.00 96.06 85 ARG A N 1
ATOM 669 C CA . ARG A 1 85 ? 7.507 9.995 -0.616 1.00 96.06 85 ARG A CA 1
ATOM 670 C C . ARG A 1 85 ? 6.032 9.830 -0.250 1.00 96.06 85 ARG A C 1
ATOM 672 O O . ARG A 1 85 ? 5.688 10.004 0.914 1.00 96.06 85 ARG A O 1
ATOM 679 N N . GLU A 1 86 ? 5.196 9.450 -1.215 1.00 95.00 86 GLU A N 1
ATOM 680 C CA . GLU A 1 86 ? 3.770 9.153 -0.996 1.00 95.00 86 GLU A CA 1
ATOM 681 C C . GLU A 1 86 ? 3.580 7.953 -0.046 1.00 95.00 86 GLU A C 1
ATOM 683 O O . GLU A 1 86 ? 2.757 7.988 0.864 1.00 95.00 86 GLU A O 1
ATOM 688 N N . LEU A 1 87 ? 4.399 6.908 -0.180 1.00 96.00 87 LEU A N 1
ATOM 689 C CA . LEU A 1 87 ? 4.396 5.764 0.731 1.00 96.00 87 LEU A CA 1
ATOM 690 C C . LEU A 1 87 ? 4.741 6.200 2.157 1.00 96.00 87 LEU A C 1
ATOM 692 O O . LEU A 1 87 ? 4.084 5.769 3.105 1.00 96.00 87 LEU A O 1
ATOM 696 N N . ARG A 1 88 ? 5.740 7.074 2.330 1.00 96.25 88 ARG A N 1
ATOM 697 C CA . ARG A 1 88 ? 6.129 7.582 3.652 1.00 96.25 88 ARG A CA 1
ATOM 698 C C . ARG A 1 88 ? 4.992 8.354 4.316 1.00 96.25 88 ARG A C 1
ATOM 700 O O . ARG A 1 88 ? 4.745 8.131 5.498 1.00 96.25 88 ARG A O 1
ATOM 707 N N . THR A 1 89 ? 4.290 9.223 3.586 1.00 96.50 89 THR A N 1
ATOM 708 C CA . THR A 1 89 ? 3.159 9.976 4.152 1.00 96.50 89 THR A CA 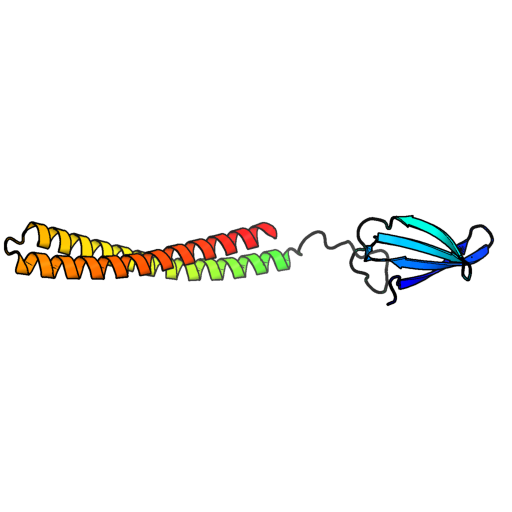1
ATOM 709 C C . THR A 1 89 ? 2.012 9.052 4.551 1.00 96.50 89 THR A C 1
ATOM 711 O O . THR A 1 89 ? 1.510 9.164 5.666 1.00 96.50 89 THR A O 1
ATOM 714 N N . LEU A 1 90 ? 1.653 8.081 3.707 1.00 96.25 90 LEU A N 1
ATOM 715 C CA . LEU A 1 90 ? 0.624 7.091 4.040 1.00 96.25 90 LEU A CA 1
ATOM 716 C C . LEU A 1 90 ? 1.030 6.192 5.213 1.00 96.25 90 LEU A C 1
ATOM 718 O O . LEU A 1 90 ? 0.190 5.834 6.030 1.00 96.25 90 LEU A O 1
ATOM 722 N N . THR A 1 91 ? 2.313 5.846 5.330 1.00 95.50 91 THR A N 1
ATOM 723 C CA . THR A 1 91 ? 2.818 5.039 6.452 1.00 95.50 91 THR A CA 1
ATOM 724 C C . THR A 1 91 ? 2.711 5.798 7.773 1.00 95.50 91 THR A C 1
ATOM 726 O O . THR A 1 91 ? 2.352 5.204 8.787 1.00 95.50 91 THR A O 1
ATOM 729 N N . ILE A 1 92 ? 2.969 7.111 7.763 1.00 96.31 92 ILE A N 1
ATOM 730 C CA . ILE A 1 92 ? 2.761 7.976 8.932 1.00 96.31 92 ILE A CA 1
ATOM 731 C C . ILE A 1 92 ? 1.273 8.013 9.295 1.00 96.31 92 ILE A C 1
ATOM 733 O O . ILE A 1 92 ? 0.933 7.732 10.439 1.00 96.31 92 ILE A O 1
ATOM 737 N N . GLN A 1 93 ? 0.385 8.246 8.323 1.00 95.56 93 GLN A N 1
ATOM 738 C CA . GLN A 1 93 ? -1.067 8.246 8.559 1.00 95.56 93 GLN A CA 1
ATOM 739 C C . GLN A 1 93 ? -1.571 6.905 9.113 1.00 95.56 93 GLN A C 1
ATOM 741 O O . GLN A 1 93 ? -2.411 6.868 10.009 1.00 95.56 93 GLN A O 1
ATOM 746 N N . LEU A 1 94 ? -1.039 5.787 8.612 1.00 96.06 94 LEU A N 1
ATOM 747 C CA . LEU A 1 94 ? -1.365 4.452 9.109 1.00 96.06 94 LEU A CA 1
ATOM 748 C C . LEU A 1 94 ? -0.917 4.288 10.570 1.00 96.06 94 LEU A C 1
ATOM 750 O O . LEU A 1 94 ? -1.675 3.773 11.393 1.00 96.06 94 LEU A O 1
ATOM 754 N N . ALA A 1 95 ? 0.284 4.761 10.913 1.00 95.88 95 ALA A N 1
ATOM 755 C CA . ALA A 1 95 ? 0.792 4.738 12.282 1.00 95.88 95 ALA A CA 1
ATOM 756 C C . ALA A 1 95 ? -0.041 5.620 13.230 1.00 95.88 95 ALA A C 1
ATOM 758 O O . ALA A 1 95 ? -0.366 5.184 14.334 1.00 95.88 95 ALA A O 1
ATOM 759 N N . GLU A 1 96 ? -0.444 6.814 12.792 1.00 96.44 96 GLU A N 1
ATOM 760 C CA . GLU A 1 96 ? -1.338 7.708 13.539 1.00 96.44 96 GLU A CA 1
ATOM 761 C C . GLU A 1 96 ? -2.694 7.046 13.810 1.00 96.44 96 GLU A C 1
ATOM 763 O O . GLU A 1 96 ? -3.174 7.060 14.943 1.00 96.44 96 GLU A O 1
ATOM 768 N N . LYS A 1 97 ? -3.280 6.382 12.805 1.00 95.69 97 LYS A N 1
ATOM 769 C CA . LYS A 1 97 ? -4.540 5.644 12.973 1.00 95.69 97 LYS A CA 1
ATOM 770 C C . LYS A 1 97 ? -4.409 4.436 13.893 1.00 95.69 97 LYS A C 1
ATOM 772 O O . LYS A 1 97 ? -5.297 4.190 14.703 1.00 95.69 97 LYS A O 1
ATOM 777 N N . ASN A 1 98 ? -3.292 3.714 13.838 1.00 96.38 98 ASN A N 1
ATOM 778 C CA . ASN A 1 98 ? -3.007 2.645 14.797 1.00 96.38 98 ASN A CA 1
ATOM 779 C C . ASN A 1 98 ? -2.915 3.168 16.236 1.00 96.38 98 ASN A C 1
ATOM 781 O O . ASN A 1 98 ? -3.426 2.534 17.158 1.00 96.38 98 ASN A O 1
ATOM 785 N N . LEU A 1 99 ? -2.283 4.327 16.427 1.00 97.50 99 LEU A N 1
ATOM 786 C CA . LEU A 1 99 ? -2.197 4.980 17.729 1.00 97.50 99 LEU A CA 1
ATOM 787 C C . LEU A 1 99 ? -3.594 5.388 18.224 1.00 97.50 99 LEU A C 1
ATOM 789 O O . LEU A 1 99 ? -3.932 5.103 19.373 1.00 97.50 99 LEU A O 1
ATOM 793 N N . GLU A 1 100 ? -4.422 5.982 17.361 1.00 96.62 100 GLU A N 1
ATOM 794 C CA . GLU A 1 100 ? -5.816 6.332 17.671 1.00 96.62 100 GLU A CA 1
ATOM 795 C C . GLU A 1 100 ? -6.624 5.101 18.117 1.00 96.62 100 GLU A C 1
ATOM 797 O O . GLU A 1 100 ? -7.275 5.130 19.164 1.00 96.62 100 GLU A O 1
ATOM 802 N N . ILE A 1 101 ? -6.527 3.988 17.380 1.00 96.62 101 ILE A N 1
ATOM 803 C CA . ILE A 1 101 ? -7.186 2.722 17.736 1.00 96.62 101 ILE A CA 1
ATOM 804 C C . ILE A 1 101 ? -6.712 2.234 19.110 1.00 96.62 101 ILE A C 1
ATOM 806 O O . ILE A 1 101 ? -7.542 1.926 19.962 1.00 96.62 101 ILE A O 1
ATOM 810 N N . ALA A 1 102 ? -5.402 2.222 19.367 1.00 97.44 102 ALA A N 1
ATOM 811 C CA . ALA A 1 102 ? -4.851 1.775 20.646 1.00 97.44 102 ALA A CA 1
ATOM 812 C C . ALA A 1 102 ? -5.327 2.643 21.827 1.00 97.44 102 ALA A C 1
ATOM 814 O O . ALA A 1 102 ? -5.639 2.128 22.904 1.00 97.44 102 ALA A O 1
ATOM 815 N N . GLN A 1 103 ? -5.436 3.962 21.633 1.00 97.25 103 GLN A N 1
ATOM 816 C CA . GLN A 1 103 ? -5.993 4.867 22.643 1.00 97.25 103 GLN A CA 1
ATOM 817 C C . GLN A 1 103 ? -7.473 4.580 22.912 1.00 97.25 103 GLN A C 1
ATOM 819 O O . GLN A 1 103 ? -7.897 4.561 24.071 1.00 97.25 103 GLN A O 1
ATOM 824 N N . LEU A 1 104 ? -8.265 4.334 21.866 1.00 97.06 104 LEU A N 1
ATOM 825 C CA . LEU A 1 104 ? -9.672 3.966 22.007 1.00 97.06 104 LEU A CA 1
ATOM 826 C C . LEU A 1 104 ? -9.837 2.610 22.705 1.00 97.06 104 LEU A C 1
ATOM 828 O O . LEU A 1 104 ? -10.692 2.489 23.578 1.00 97.06 104 LEU A O 1
ATOM 832 N N . GLU A 1 105 ? -8.998 1.621 22.402 1.00 96.00 105 GLU A N 1
ATOM 833 C CA . GLU A 1 105 ? -9.008 0.310 23.063 1.00 96.00 105 GLU A CA 1
ATOM 834 C C . GLU A 1 105 ? -8.637 0.409 24.550 1.00 96.00 105 GLU A C 1
ATOM 836 O O . GLU A 1 105 ? -9.288 -0.203 25.402 1.00 96.00 105 GLU A O 1
ATOM 841 N N . LEU A 1 106 ? -7.664 1.253 24.899 1.00 97.12 106 LEU A N 1
ATOM 842 C CA . LEU A 1 106 ? -7.338 1.554 26.292 1.00 97.12 106 LEU A CA 1
ATOM 843 C C . LEU A 1 106 ? -8.505 2.252 27.008 1.00 97.12 106 LEU A C 1
ATOM 845 O O . LEU A 1 106 ? -8.834 1.907 28.146 1.00 97.12 106 LEU A O 1
ATOM 849 N N . ASN A 1 107 ? -9.163 3.208 26.350 1.00 95.75 107 ASN A N 1
ATOM 850 C CA . ASN A 1 107 ? -10.337 3.886 26.901 1.00 95.75 107 ASN A CA 1
ATOM 851 C C . ASN A 1 107 ? -11.511 2.920 27.087 1.00 95.75 107 ASN A C 1
ATOM 853 O O . ASN A 1 107 ? -12.188 2.971 28.114 1.00 95.75 107 ASN A O 1
ATOM 857 N N . ARG A 1 108 ? -11.712 2.000 26.139 1.00 94.62 108 ARG A N 1
ATOM 858 C CA . ARG A 1 108 ? -12.697 0.920 26.223 1.00 94.62 108 ARG A CA 1
ATOM 859 C C . ARG A 1 108 ? -12.444 0.039 27.442 1.00 94.62 108 ARG A C 1
ATOM 861 O O . ARG A 1 108 ? -13.372 -0.216 28.198 1.00 94.62 108 ARG A O 1
ATOM 868 N N . ALA A 1 109 ? -11.195 -0.375 27.663 1.00 95.56 109 ALA A N 1
ATOM 869 C CA . ALA A 1 109 ? -10.812 -1.206 28.804 1.00 95.56 109 ALA A CA 1
ATOM 870 C C . ALA A 1 109 ? -11.014 -0.501 30.160 1.00 95.56 109 ALA A C 1
ATOM 872 O O . ALA A 1 109 ? -11.268 -1.154 31.170 1.00 95.56 109 ALA A O 1
ATOM 873 N N . ARG A 1 110 ? -10.916 0.835 30.194 1.00 95.81 110 ARG A N 1
ATOM 874 C CA . ARG A 1 110 ? -11.163 1.647 31.399 1.00 95.81 110 ARG A CA 1
ATOM 875 C C . ARG A 1 110 ? -12.644 1.957 31.631 1.00 95.81 110 ARG A C 1
ATOM 877 O O . ARG A 1 110 ? -13.037 2.231 32.768 1.00 95.81 110 ARG A O 1
ATOM 884 N N . ALA A 1 111 ? -13.461 1.958 30.582 1.00 95.06 111 ALA A N 1
ATOM 885 C CA . ALA A 1 111 ? -14.874 2.290 30.670 1.00 95.06 111 ALA A CA 1
ATOM 886 C C . ALA A 1 111 ? -15.661 1.192 31.404 1.00 95.06 111 ALA A C 1
ATOM 888 O O . ALA A 1 111 ? -15.518 0.006 31.129 1.00 95.06 111 ALA A O 1
ATOM 889 N N . ARG A 1 112 ? -16.533 1.600 32.333 1.00 93.81 112 ARG A N 1
ATOM 890 C CA . ARG A 1 112 ? -17.407 0.681 33.092 1.00 93.81 112 ARG A CA 1
ATOM 891 C C . ARG A 1 112 ? -18.858 0.698 32.617 1.00 93.81 112 ARG A C 1
ATOM 893 O O . ARG A 1 112 ? -19.577 -0.278 32.783 1.00 93.81 112 ARG A O 1
ATOM 900 N N . ALA A 1 113 ? -19.308 1.815 32.044 1.00 96.75 113 ALA A N 1
ATOM 901 C CA . ALA A 1 113 ? -20.690 1.980 31.615 1.00 96.75 113 ALA A CA 1
ATOM 902 C C . ALA A 1 113 ? -20.905 1.413 30.205 1.00 96.75 113 ALA A C 1
ATOM 904 O O . ALA A 1 113 ? -20.255 1.854 29.257 1.00 96.75 113 ALA A O 1
ATOM 905 N N . HIS A 1 114 ? -21.886 0.519 30.044 1.00 94.81 114 HIS A N 1
ATOM 906 C CA . HIS A 1 114 ? -22.199 -0.123 28.758 1.00 94.81 114 HIS A CA 1
ATOM 907 C C . HIS A 1 114 ? -22.476 0.869 27.623 1.00 94.81 114 HIS A C 1
ATOM 909 O O . HIS A 1 114 ? -22.010 0.669 26.507 1.00 94.81 114 HIS A O 1
ATOM 915 N N . LYS A 1 115 ? -23.174 1.976 27.909 1.00 96.06 115 LYS A N 1
ATOM 916 C CA . LYS A 1 115 ? -23.435 3.026 26.911 1.00 96.06 115 LYS A CA 1
ATOM 917 C C . LYS A 1 115 ? -22.142 3.664 26.392 1.00 96.06 115 LYS A C 1
ATOM 919 O O . LYS A 1 115 ? -22.036 3.938 25.206 1.00 96.06 115 LYS A O 1
ATOM 924 N N . ILE A 1 116 ? -21.160 3.879 27.270 1.00 94.62 116 ILE A N 1
ATOM 925 C CA . ILE A 1 116 ? -19.867 4.469 26.897 1.00 94.62 116 ILE A CA 1
ATOM 926 C C . ILE A 1 116 ? -19.046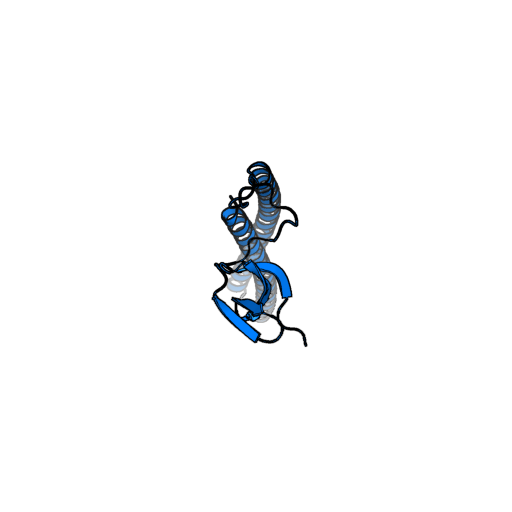 3.460 26.093 1.00 94.62 116 ILE A C 1
ATOM 928 O O . ILE A 1 116 ? -18.478 3.829 25.071 1.00 94.62 116 ILE A O 1
ATOM 932 N N . ILE A 1 117 ? -19.032 2.190 26.513 1.00 95.31 117 ILE A N 1
ATOM 933 C CA . ILE A 1 117 ? -18.359 1.108 25.781 1.00 95.31 117 ILE A CA 1
ATOM 934 C C . ILE A 1 117 ? -18.907 1.015 24.353 1.00 95.31 117 ILE A C 1
ATOM 936 O O . ILE A 1 117 ? -18.123 1.061 23.416 1.00 95.31 117 ILE A O 1
ATOM 940 N N . ALA A 1 118 ? -20.233 1.005 24.175 1.00 96.44 118 ALA A N 1
ATOM 941 C CA . ALA A 1 118 ? -20.857 0.948 22.851 1.00 96.44 118 ALA A CA 1
ATOM 942 C C . ALA A 1 118 ? -20.472 2.138 21.950 1.00 96.44 118 ALA A C 1
ATOM 944 O O . ALA A 1 118 ? -20.236 1.968 20.756 1.00 96.44 118 ALA A O 1
ATOM 945 N N . VAL A 1 119 ? -20.368 3.346 22.517 1.00 96.94 119 VAL A N 1
ATOM 946 C CA . VAL A 1 119 ? -19.909 4.534 21.776 1.00 96.94 119 VAL A CA 1
ATOM 947 C C . VAL A 1 119 ? -18.437 4.406 21.376 1.00 96.94 119 VAL A C 1
ATOM 949 O O . VAL A 1 119 ? -18.069 4.806 20.272 1.00 96.94 119 VAL A O 1
ATOM 952 N N . ILE A 1 120 ? -17.585 3.869 22.253 1.00 96.25 120 ILE A N 1
ATOM 953 C CA . ILE A 1 120 ? -16.166 3.648 21.948 1.00 96.25 120 ILE A CA 1
ATOM 954 C C . ILE A 1 120 ? -16.009 2.552 20.889 1.00 96.25 120 ILE A C 1
ATOM 956 O O . ILE A 1 120 ? -15.241 2.746 19.954 1.00 96.25 120 ILE A O 1
ATOM 960 N N . ASP A 1 121 ? -16.770 1.462 20.980 1.00 96.31 121 ASP A N 1
ATOM 961 C CA . ASP A 1 121 ? -16.765 0.376 19.995 1.00 96.31 121 ASP A CA 1
ATOM 962 C C . ASP A 1 121 ? -17.135 0.896 18.600 1.00 96.31 121 ASP A C 1
ATOM 964 O O . ASP A 1 121 ? -16.401 0.665 17.642 1.00 96.31 121 ASP A O 1
ATOM 968 N N . ALA A 1 122 ? -18.180 1.725 18.498 1.00 96.81 122 ALA A N 1
ATOM 969 C CA . ALA A 1 122 ? -18.542 2.364 17.234 1.00 96.81 122 ALA A CA 1
ATOM 970 C C . ALA A 1 122 ? -17.409 3.243 16.664 1.00 96.81 122 ALA A C 1
ATOM 972 O O . ALA A 1 122 ? -17.194 3.271 15.452 1.00 96.81 122 ALA A O 1
ATOM 973 N N . LYS A 1 123 ? -16.656 3.949 17.520 1.00 97.06 123 LYS A N 1
ATOM 974 C CA . LYS A 1 123 ? -15.489 4.741 17.089 1.00 97.06 123 LYS A CA 1
ATOM 975 C C . LYS A 1 123 ? -14.324 3.860 16.642 1.00 97.06 123 LYS A C 1
ATOM 977 O O . LYS A 1 123 ? -13.686 4.178 15.642 1.00 97.06 123 LYS A O 1
ATOM 982 N N . ILE A 1 124 ? -14.063 2.760 17.350 1.00 96.56 124 ILE A N 1
ATOM 983 C CA . ILE A 1 124 ? -13.038 1.777 16.976 1.00 96.56 124 ILE A CA 1
ATOM 984 C C . ILE A 1 124 ? -13.358 1.192 15.598 1.00 96.56 124 ILE A C 1
ATOM 986 O O . ILE A 1 124 ? -12.463 1.093 14.763 1.00 96.56 124 ILE A O 1
ATOM 990 N N . ASP A 1 125 ? -14.621 0.858 15.330 1.00 97.38 125 ASP A N 1
ATOM 991 C CA . ASP A 1 125 ? -15.042 0.308 14.039 1.00 97.38 125 ASP A CA 1
ATOM 992 C C . ASP A 1 125 ? -14.813 1.290 12.885 1.00 97.38 125 ASP A C 1
ATOM 994 O O . ASP A 1 125 ? -14.340 0.896 11.817 1.00 97.38 125 ASP A O 1
ATOM 998 N N . VAL A 1 126 ? -15.111 2.577 13.091 1.00 97.00 126 VAL A N 1
ATOM 999 C CA . VAL A 1 126 ? -14.823 3.625 12.099 1.00 97.00 126 VAL A CA 1
ATOM 1000 C C . VAL A 1 126 ? -13.316 3.752 11.875 1.00 97.00 126 VAL A C 1
ATOM 1002 O O . VAL A 1 126 ? -12.866 3.679 10.731 1.00 97.00 126 VAL A O 1
ATOM 1005 N N . ALA A 1 127 ? -12.526 3.850 12.946 1.00 95.56 127 ALA A N 1
ATOM 1006 C CA . ALA A 1 127 ? -11.073 3.974 12.849 1.00 95.56 127 ALA A CA 1
ATOM 1007 C C . ALA A 1 127 ? -10.426 2.758 12.156 1.00 95.56 127 ALA A C 1
ATOM 1009 O O . ALA A 1 127 ? -9.518 2.920 11.341 1.00 95.56 127 ALA A O 1
ATOM 1010 N N . LYS A 1 128 ? -10.927 1.539 12.405 1.00 96.25 128 LYS A N 1
ATOM 1011 C CA . LYS A 1 128 ? -10.478 0.308 11.729 1.00 96.25 128 LYS A CA 1
ATOM 1012 C C . LYS A 1 128 ? -10.800 0.310 10.235 1.00 96.25 128 LYS A C 1
ATOM 1014 O O . LYS A 1 128 ? -9.972 -0.131 9.441 1.00 96.25 128 LYS A O 1
ATOM 1019 N N . LYS A 1 129 ? -11.965 0.828 9.830 1.00 96.69 129 LYS A N 1
ATOM 1020 C CA . LYS A 1 129 ? -12.309 0.984 8.405 1.00 96.69 129 LYS A CA 1
ATOM 1021 C C . LYS A 1 129 ? -11.383 1.981 7.712 1.00 96.69 129 LYS A C 1
ATOM 1023 O O . LYS A 1 129 ? -10.878 1.691 6.633 1.00 96.69 129 LYS A O 1
ATOM 1028 N N . GLU A 1 130 ? -11.123 3.127 8.335 1.00 95.38 130 GLU A N 1
ATOM 1029 C CA . GLU A 1 130 ? -10.190 4.124 7.796 1.00 95.38 130 GLU A CA 1
ATOM 1030 C C . GLU A 1 130 ? -8.765 3.571 7.688 1.00 95.38 130 GLU A C 1
ATOM 1032 O O . GLU A 1 130 ? -8.103 3.756 6.665 1.00 95.38 130 GLU A O 1
ATOM 1037 N N . HIS A 1 131 ? -8.313 2.839 8.711 1.00 96.06 131 HIS A N 1
ATOM 1038 C CA . HIS A 1 131 ? -7.028 2.144 8.701 1.00 96.06 131 HIS A CA 1
ATOM 1039 C C . HIS A 1 131 ? -6.919 1.162 7.532 1.00 96.06 131 HIS A C 1
ATOM 1041 O O . HIS A 1 131 ? -5.934 1.208 6.793 1.00 96.06 131 HIS A O 1
ATOM 1047 N N . ALA A 1 132 ? -7.947 0.338 7.310 1.00 96.00 132 ALA A N 1
ATOM 1048 C CA . ALA A 1 132 ? -7.982 -0.613 6.203 1.00 96.00 132 ALA A CA 1
ATOM 1049 C C . ALA A 1 132 ? -7.858 0.090 4.840 1.00 96.00 132 ALA A C 1
ATOM 1051 O O . ALA A 1 132 ? -7.023 -0.303 4.028 1.00 96.00 132 ALA A O 1
ATOM 1052 N N . VAL A 1 133 ? -8.596 1.186 4.627 1.00 96.50 133 VAL A N 1
ATOM 1053 C CA . VAL A 1 133 ? -8.522 1.985 3.388 1.00 96.50 133 VAL A CA 1
ATOM 1054 C C . VAL A 1 133 ? -7.120 2.562 3.166 1.00 96.50 133 VAL A C 1
ATOM 1056 O O . VAL A 1 133 ? -6.615 2.570 2.042 1.00 96.50 133 VAL A O 1
ATOM 1059 N N . ILE A 1 134 ? -6.460 3.060 4.216 1.00 95.25 134 ILE A N 1
ATOM 1060 C CA . ILE A 1 134 ? -5.082 3.566 4.104 1.00 95.25 134 ILE A CA 1
ATOM 1061 C C . ILE A 1 134 ? -4.120 2.415 3.789 1.00 95.25 134 ILE A C 1
ATOM 1063 O O . ILE A 1 134 ? -3.249 2.559 2.931 1.00 95.25 134 ILE A O 1
ATOM 1067 N N . ASN A 1 135 ? -4.293 1.261 4.433 1.00 95.62 135 ASN A N 1
ATOM 1068 C CA . ASN A 1 135 ? -3.455 0.087 4.221 1.00 95.62 135 ASN A CA 1
ATOM 1069 C C . ASN A 1 135 ? -3.571 -0.462 2.787 1.00 95.62 135 ASN A C 1
ATOM 1071 O O . ASN A 1 135 ? -2.563 -0.815 2.175 1.00 95.62 135 ASN A O 1
ATOM 1075 N N . GLU A 1 136 ? -4.773 -0.467 2.207 1.00 96.69 136 GLU A N 1
ATOM 1076 C CA . GLU A 1 136 ? -4.985 -0.808 0.795 1.00 96.69 136 GLU A CA 1
ATOM 1077 C C . GLU A 1 136 ? -4.198 0.121 -0.136 1.00 96.69 136 GLU A C 1
ATOM 1079 O O . GLU A 1 136 ? -3.491 -0.351 -1.029 1.00 96.69 136 GLU A O 1
ATOM 1084 N N . LYS A 1 137 ? -4.232 1.437 0.116 1.00 95.50 137 LYS A N 1
ATOM 1085 C CA . LYS A 1 137 ? -3.450 2.418 -0.656 1.00 95.50 137 LYS A CA 1
ATOM 1086 C C . LYS A 1 137 ? -1.944 2.191 -0.519 1.00 95.50 137 LYS A C 1
ATOM 1088 O O . LYS A 1 137 ? -1.226 2.261 -1.514 1.00 95.50 137 LYS A O 1
ATOM 1093 N N . VAL A 1 138 ? -1.458 1.887 0.688 1.00 95.56 138 VAL A N 1
ATOM 1094 C CA . VAL A 1 138 ? -0.041 1.552 0.921 1.00 95.56 138 VAL A CA 1
ATOM 1095 C C . VAL A 1 138 ? 0.368 0.335 0.092 1.00 95.56 138 VAL A C 1
ATOM 1097 O O . VAL A 1 138 ? 1.418 0.353 -0.554 1.00 95.56 138 VAL A O 1
ATOM 1100 N N . ASN A 1 139 ? -0.457 -0.711 0.079 1.00 96.00 139 ASN A N 1
ATOM 1101 C CA . ASN A 1 139 ? -0.175 -1.929 -0.677 1.00 96.00 139 ASN A CA 1
ATOM 1102 C C . ASN A 1 139 ? -0.208 -1.691 -2.191 1.00 96.00 139 ASN A C 1
ATOM 1104 O O . ASN A 1 139 ? 0.669 -2.194 -2.895 1.00 96.00 139 ASN A O 1
ATOM 1108 N N . ALA A 1 140 ? -1.143 -0.875 -2.682 1.00 96.06 140 ALA A N 1
ATOM 1109 C CA . ALA A 1 140 ? -1.196 -0.481 -4.087 1.00 96.06 140 ALA A CA 1
ATOM 1110 C C . ALA A 1 140 ? 0.090 0.242 -4.523 1.00 96.06 140 ALA A C 1
ATOM 1112 O O . ALA A 1 140 ? 0.707 -0.146 -5.512 1.00 96.06 140 ALA A O 1
ATOM 1113 N N . ILE A 1 141 ? 0.570 1.219 -3.742 1.00 94.81 141 ILE A N 1
ATOM 1114 C CA . ILE A 1 141 ? 1.813 1.939 -4.067 1.00 94.81 141 ILE A CA 1
ATOM 1115 C C . ILE A 1 141 ? 3.033 1.009 -4.023 1.00 94.81 141 ILE A C 1
ATOM 1117 O O . ILE A 1 141 ? 3.891 1.085 -4.902 1.00 94.81 141 ILE A O 1
ATOM 1121 N N . LYS A 1 142 ? 3.119 0.100 -3.042 1.00 94.50 142 LYS A N 1
ATOM 1122 C CA . LYS A 1 142 ? 4.198 -0.906 -2.990 1.00 94.50 142 LYS A CA 1
ATOM 1123 C C . LYS A 1 142 ? 4.210 -1.792 -4.235 1.00 94.50 142 LYS A C 1
ATOM 1125 O O . LYS A 1 142 ? 5.279 -2.082 -4.769 1.00 94.50 142 LYS A O 1
ATOM 1130 N N . TYR A 1 143 ? 3.033 -2.211 -4.694 1.00 94.88 143 TYR A N 1
ATOM 1131 C CA . TYR A 1 143 ? 2.897 -2.994 -5.917 1.00 94.88 143 TYR A CA 1
ATOM 1132 C C . TYR A 1 143 ? 3.336 -2.198 -7.152 1.00 94.88 143 TYR A C 1
ATOM 1134 O O . TYR A 1 143 ? 4.098 -2.710 -7.969 1.00 94.88 143 TYR A O 1
ATOM 1142 N N . GLU A 1 144 ? 2.920 -0.934 -7.266 1.00 93.31 144 GLU A N 1
ATOM 1143 C CA . GLU A 1 144 ? 3.322 -0.054 -8.368 1.00 93.31 144 GLU A CA 1
ATOM 1144 C C . GLU A 1 144 ? 4.841 0.148 -8.425 1.00 93.31 144 GLU A C 1
ATOM 1146 O O . GLU A 1 144 ? 5.425 0.031 -9.501 1.00 93.31 144 GLU A O 1
ATOM 1151 N N . ILE A 1 145 ? 5.494 0.389 -7.282 1.00 93.94 145 ILE A N 1
ATOM 1152 C CA . ILE A 1 145 ? 6.960 0.500 -7.203 1.00 93.94 145 ILE A CA 1
ATOM 1153 C C . ILE A 1 145 ? 7.618 -0.788 -7.709 1.00 93.94 145 ILE A C 1
ATOM 1155 O O . ILE A 1 145 ? 8.454 -0.733 -8.608 1.00 93.94 145 ILE A O 1
ATOM 1159 N N . ASN A 1 146 ? 7.183 -1.948 -7.208 1.00 93.50 146 ASN A N 1
ATOM 1160 C CA . ASN A 1 146 ? 7.727 -3.247 -7.612 1.00 93.50 146 ASN A CA 1
ATOM 1161 C C . ASN A 1 146 ? 7.529 -3.515 -9.116 1.00 93.50 146 ASN A C 1
ATOM 1163 O O . ASN A 1 146 ? 8.418 -4.037 -9.787 1.00 93.50 146 ASN A O 1
ATOM 1167 N N . SER A 1 147 ? 6.376 -3.125 -9.667 1.00 92.69 147 SER A N 1
ATOM 1168 C CA . SER A 1 147 ? 6.091 -3.237 -11.099 1.00 92.69 147 SER A CA 1
ATOM 1169 C C . SER A 1 147 ? 7.005 -2.348 -11.943 1.00 92.69 147 SER A C 1
ATOM 1171 O O . SER A 1 147 ? 7.442 -2.781 -13.008 1.00 92.69 147 SER A O 1
ATOM 1173 N N . ILE A 1 148 ? 7.292 -1.121 -11.494 1.00 90.19 148 ILE A N 1
ATOM 1174 C CA . ILE A 1 148 ? 8.218 -0.210 -12.182 1.00 90.19 148 ILE A CA 1
ATOM 1175 C C . ILE A 1 148 ? 9.631 -0.797 -12.156 1.00 90.19 148 ILE A C 1
ATOM 1177 O O . ILE A 1 148 ? 10.264 -0.899 -13.203 1.00 90.19 148 ILE A O 1
ATOM 1181 N N . GLU A 1 149 ? 10.105 -1.236 -10.990 1.00 90.25 149 GLU A N 1
ATOM 1182 C CA . GLU A 1 149 ? 11.445 -1.810 -10.820 1.00 90.25 149 GLU A CA 1
ATOM 1183 C C . GLU A 1 149 ? 11.650 -3.062 -11.685 1.00 90.25 149 GLU A C 1
ATOM 1185 O O . GLU A 1 149 ? 12.649 -3.164 -12.397 1.00 90.25 149 GLU A O 1
ATOM 1190 N N . LYS A 1 150 ? 10.674 -3.981 -11.707 1.00 90.75 150 LYS A N 1
ATOM 1191 C CA . LYS A 1 150 ? 10.706 -5.167 -12.580 1.00 90.75 150 LYS A CA 1
ATOM 1192 C C . LYS A 1 150 ? 10.668 -4.810 -14.060 1.00 90.75 150 LYS A C 1
ATOM 1194 O O . LYS A 1 150 ? 11.378 -5.425 -14.849 1.00 90.75 150 LYS A O 1
ATOM 1199 N N . GLY A 1 151 ? 9.841 -3.833 -14.434 1.00 85.62 151 GLY A N 1
ATOM 1200 C CA . GLY A 1 151 ? 9.749 -3.362 -15.812 1.00 85.62 151 GLY A CA 1
ATOM 1201 C C . GLY A 1 151 ? 11.082 -2.812 -16.311 1.00 85.62 151 GLY A C 1
ATOM 1202 O O . GLY A 1 151 ? 11.482 -3.120 -17.423 1.00 85.62 151 GLY A O 1
ATOM 1203 N N . VAL A 1 152 ? 11.799 -2.058 -15.475 1.00 87.75 152 VAL A N 1
ATOM 1204 C CA . VAL A 1 152 ? 13.120 -1.495 -15.797 1.00 87.75 152 VAL A CA 1
ATOM 1205 C C . VAL A 1 152 ? 14.184 -2.585 -15.882 1.00 87.75 152 VAL A C 1
ATOM 1207 O O . VAL A 1 152 ? 14.957 -2.594 -16.834 1.00 87.75 152 VAL A O 1
ATOM 1210 N N . ALA A 1 153 ? 14.194 -3.526 -14.933 1.00 85.44 153 ALA A N 1
ATOM 1211 C CA . ALA A 1 153 ? 15.149 -4.636 -14.892 1.00 85.44 153 ALA A CA 1
ATOM 1212 C C . ALA A 1 153 ? 15.058 -5.582 -16.104 1.00 85.44 153 ALA A C 1
ATOM 1214 O O . ALA A 1 153 ? 15.990 -6.330 -16.365 1.00 85.44 153 ALA A O 1
ATOM 1215 N N . ALA A 1 154 ? 13.952 -5.565 -16.855 1.00 84.19 154 ALA A N 1
ATOM 1216 C CA . ALA A 1 154 ? 13.836 -6.322 -18.100 1.00 84.19 154 ALA A CA 1
ATOM 1217 C C . ALA A 1 154 ? 14.634 -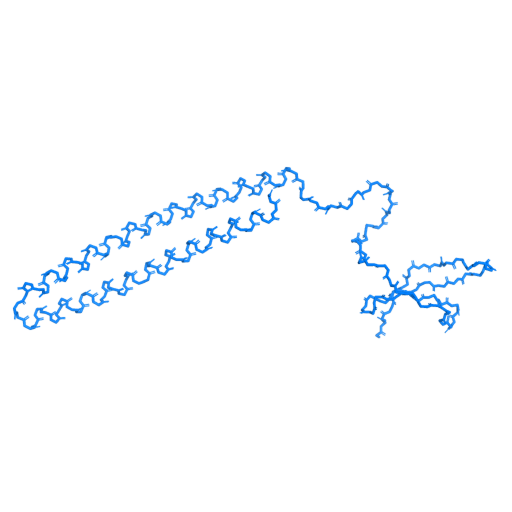5.706 -19.269 1.00 84.19 154 ALA A C 1
ATOM 1219 O O . ALA A 1 154 ? 14.898 -6.397 -20.250 1.00 84.19 154 ALA A O 1
ATOM 1220 N N . TYR A 1 155 ? 14.991 -4.418 -19.184 1.00 76.88 155 TYR A N 1
ATOM 1221 C CA . TYR A 1 155 ? 15.670 -3.670 -20.254 1.00 76.88 155 TYR A CA 1
ATOM 1222 C C . TYR A 1 155 ? 17.073 -3.175 -19.873 1.00 76.88 155 TYR A C 1
ATOM 1224 O O . TYR A 1 155 ? 17.827 -2.744 -20.746 1.00 76.88 155 TYR A O 1
ATOM 1232 N N . VAL A 1 156 ? 17.392 -3.183 -18.579 1.00 71.56 156 VAL A N 1
ATOM 1233 C CA . VAL A 1 156 ? 18.648 -2.734 -17.965 1.00 71.56 156 VAL A CA 1
ATOM 1234 C C . VAL A 1 156 ? 19.495 -3.927 -17.577 1.00 71.56 156 VAL A C 1
ATOM 1236 O O . VAL A 1 156 ? 20.716 -3.833 -17.827 1.00 71.56 156 VAL A O 1
#

pLDDT: mean 82.65, std 15.98, range [43.53, 97.5]

Nearest PDB structures (foldseek):
  3na7-assembly1_A  TM=9.693E-01  e=6.194E-02  Helicobacter pylori NCTC 11638
  4ilo-assembly1_A  TM=8.727E-01  e=3.346E-01  Chlamydia trachomatis L2/434/Bu
  5sw8-assembly1_B  TM=3.465E-01  e=1.440E-01  Homo sapiens
  3mtt-assembly1_A  TM=4.419E-01  e=8.856E-01  Homo sapiens
  6g6w-assembly1_B  TM=3.682E-01  e=1.929E+00  Bos taurus

Sequence (156 aa):
MQTAFYVGDLNNEYGHRTKAFDHIKSRTRLIVDGIRVVTVYKMADPLAPVEDNPTASTPPITELPDELKTVLKRKSDALVVRRNRELRTLTIQLAEKNLEIAQLELNRARARAHKIIAVIDAKIDVAKKEHAVINEKVNAIKYEINSIEKGVAAYV

Foldseek 3Di:
DDFWAWDDWDQDPVRDTWTWTAGPVQQWIFTHDPHDGDDIDRHDPDDDPDDVDDPPDDDRCPADPPVVLVVLVVVLVVVLVVLVVVLVVLVVVLVVLVVVLVVLVVVLVVDDDPVVNVVSVVVSVVSVVVSVVSVVVSVVSVVVNVVSVVVSVVRD

Radius of gyration: 33.48 Å; Cα contacts (8 Å, |Δi|>4): 127; chains: 1; bounding box: 48×37×100 Å